Protein AF-A0A418WYE1-F1 (afdb_monomer)

Solvent-accessible surface area (backbone atoms only — not comparable to full-atom values): 8984 Å² total; per-residue (Å²): 137,82,82,78,79,78,69,57,94,90,56,67,79,53,31,15,55,42,50,49,49,46,35,50,75,71,72,45,54,60,57,58,53,10,53,59,30,74,45,53,47,68,56,40,52,29,30,43,65,44,75,42,74,78,49,70,68,30,52,56,37,36,38,75,73,67,41,61,57,63,70,39,66,47,81,68,70,68,60,87,59,72,63,52,70,73,53,43,52,51,31,54,52,52,18,49,53,51,40,50,55,52,30,72,68,35,93,87,63,66,64,49,74,66,56,44,52,52,48,30,52,54,45,30,57,51,41,49,32,27,77,68,68,74,38,64,91,79,62,70,67,68,60,58,53,63,58,52,53,61,68,67,68,74,122

Foldseek 3Di:
DDDDPPQPPPDQPCLLVLLVVLCVVLVHDLQVLCVLLVHHSVVNVCRNVSVDPRDPSSLVSVVVVPRDSCSNVPSPDPPPPPQDPVLLVVLQVVLLVVLVVVLCPDPVNDDDPVSSVVSSVVSSVVSVCCSVVVDPVPPDPVVVSVVVCVVVPPD

InterPro domains:
  IPR001387 Cro/C1-type, helix-turn-helix domain [PS50943] (19-72)
  IPR001387 Cro/C1-type, helix-turn-helix domain [SM00530] (18-72)
  IPR001387 Cro/C1-type, helix-turn-helix domain [cd00093] (16-72)
  IPR010982 Lambda repressor-like, DNA-binding domain superfamily [G3DSA:1.10.260.40] (15-75)
  IPR010982 Lambda repressor-like, DNA-binding domain superfamily [SSF47413] (16-73)

Organism: NCBI:txid2320862

Radius of gyration: 21.43 Å; Cα contacts (8 Å, |Δi|>4): 130; chains: 1; bounding box: 50×34×54 Å

pLDDT: mean 79.9, std 17.92, range [31.36, 98.38]

Secondary structure (DSSP, 8-state):
------PPTTPPTTHHHHHHHHHHHTT--HHHHHHHTTS-HHHHHHHHTTSSPPPHHHHHHHHHTT--HHHHH--S--------HHHHHHHHHHHHHHHHHHHHT-TTS---HHHHHHHHHHHHHHHHHHHTTSS-TT--THHHHHHHHHHHS--

Mean predicted aligned error: 15.31 Å

Sequence (155 aa):
MTTQTSTPPGIPPGLGLRLKEERKRLGLNQVELAQIGGVGRLAQLQYESEASAPTTRYLSAIGAAGVDLVYLISASKAYTGELRSEQQDRVERRAFEWVEMCAEAEPDGHLSAESRRVLFRMIRDVLIQMELGTLPENFDTSLLMSQQMKAHGKR

Structure (mmCIF, N/CA/C/O backbone):
data_AF-A0A418WYE1-F1
#
_entry.id   AF-A0A418WYE1-F1
#
loop_
_atom_site.group_PDB
_atom_site.id
_atom_site.type_symbol
_atom_site.label_atom_id
_atom_site.label_alt_id
_atom_site.label_comp_id
_atom_site.label_asym_id
_atom_site.label_entity_id
_atom_site.label_seq_id
_atom_site.pdbx_PDB_ins_code
_atom_site.Cartn_x
_atom_site.Cartn_y
_atom_site.Cartn_z
_atom_site.occupancy
_atom_site.B_iso_or_equiv
_atom_site.auth_seq_id
_atom_site.auth_comp_id
_atom_site.auth_asym_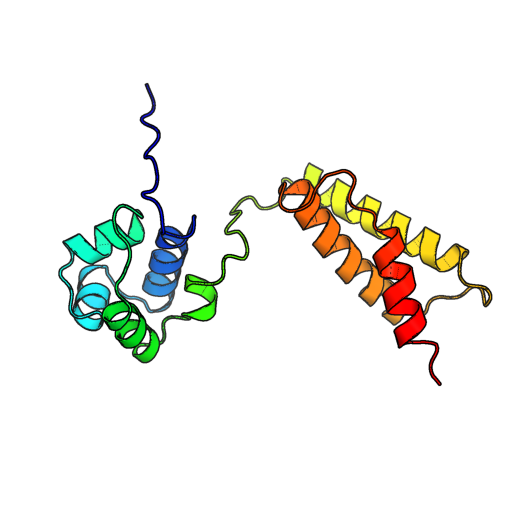id
_atom_site.auth_atom_id
_atom_site.pdbx_PDB_model_num
ATOM 1 N N . MET A 1 1 ? 4.006 20.805 23.561 1.00 35.16 1 MET A N 1
ATOM 2 C CA . MET A 1 1 ? 4.035 19.380 23.950 1.00 35.16 1 MET A CA 1
ATOM 3 C C . MET A 1 1 ? 3.102 18.622 23.018 1.00 35.16 1 MET A C 1
ATOM 5 O O . MET A 1 1 ? 1.905 18.594 23.255 1.00 35.16 1 MET A O 1
ATOM 9 N N . THR A 1 2 ? 3.613 18.111 21.902 1.00 31.75 2 THR A N 1
ATOM 10 C CA . THR A 1 2 ? 2.840 17.291 20.958 1.00 31.75 2 THR A CA 1
ATOM 11 C C . THR A 1 2 ? 3.017 15.828 21.343 1.00 31.75 2 THR A C 1
ATOM 13 O O . THR A 1 2 ? 4.119 15.290 21.268 1.00 31.75 2 THR A O 1
ATOM 16 N N . THR A 1 3 ? 1.945 15.209 21.824 1.00 31.36 3 THR A N 1
ATOM 17 C CA . THR A 1 3 ? 1.890 13.787 22.171 1.00 31.36 3 THR A CA 1
ATOM 18 C C . THR A 1 3 ? 2.105 12.945 20.916 1.00 31.36 3 THR A C 1
ATOM 20 O O . THR A 1 3 ? 1.226 12.880 20.058 1.00 31.36 3 THR A O 1
ATOM 23 N N . GLN A 1 4 ? 3.272 12.307 20.808 1.00 31.52 4 GLN A N 1
ATOM 24 C CA . GLN A 1 4 ? 3.500 11.220 19.859 1.00 31.52 4 GLN A CA 1
ATOM 25 C C . GLN A 1 4 ? 2.577 10.066 20.254 1.00 31.52 4 GLN A C 1
ATOM 27 O O . GLN A 1 4 ? 2.717 9.488 21.331 1.00 31.52 4 GLN A O 1
ATOM 32 N N . THR A 1 5 ? 1.582 9.778 19.423 1.00 38.03 5 THR A N 1
ATOM 33 C CA . THR A 1 5 ? 0.713 8.615 19.590 1.00 38.03 5 THR A CA 1
ATOM 34 C C . THR A 1 5 ? 1.518 7.415 19.107 1.00 38.03 5 THR A C 1
ATOM 36 O O . THR A 1 5 ? 1.710 7.233 17.910 1.00 38.03 5 THR A O 1
ATOM 39 N N . SER A 1 6 ? 2.096 6.655 20.035 1.00 44.09 6 SER A N 1
ATOM 40 C CA . SER A 1 6 ? 2.837 5.439 19.709 1.00 44.09 6 SER A CA 1
ATOM 41 C C . SER A 1 6 ? 1.860 4.408 19.146 1.00 44.09 6 SER A C 1
ATOM 43 O O . SER A 1 6 ? 1.013 3.907 19.888 1.00 44.09 6 SER A O 1
ATOM 45 N N . THR A 1 7 ? 1.955 4.106 17.851 1.00 50.69 7 THR A N 1
ATOM 46 C CA . THR A 1 7 ? 1.201 3.015 17.222 1.00 50.69 7 THR A CA 1
ATOM 47 C C . THR A 1 7 ? 1.497 1.701 17.963 1.00 50.69 7 THR A C 1
ATOM 49 O O . THR A 1 7 ? 2.672 1.361 18.136 1.00 50.69 7 THR A O 1
ATOM 52 N N . PRO A 1 8 ? 0.482 0.958 18.441 1.00 55.78 8 PRO A N 1
ATOM 53 C CA . PRO A 1 8 ? 0.701 -0.320 19.108 1.00 55.78 8 PRO A CA 1
ATOM 54 C C . PRO A 1 8 ? 1.313 -1.351 18.136 1.00 55.78 8 PRO A C 1
ATOM 56 O O . PRO A 1 8 ? 1.033 -1.317 16.934 1.00 55.78 8 PRO A O 1
ATOM 59 N N . PRO A 1 9 ? 2.161 -2.275 18.629 1.00 57.38 9 PRO A N 1
ATOM 60 C CA . PRO A 1 9 ? 2.847 -3.254 17.789 1.00 57.38 9 PRO A CA 1
ATOM 61 C C 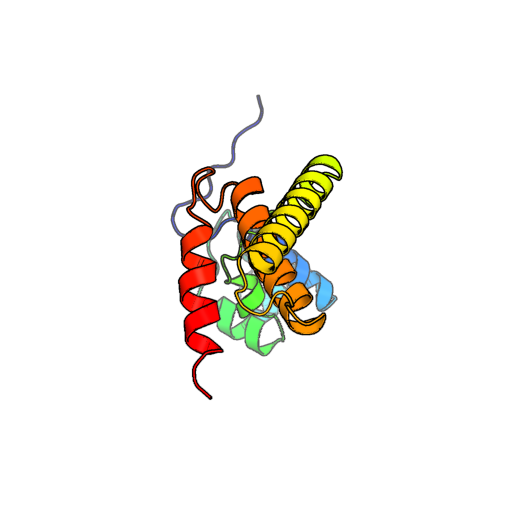. PRO A 1 9 ? 1.840 -4.127 17.026 1.00 57.38 9 PRO A C 1
ATOM 63 O O . PRO A 1 9 ? 0.916 -4.679 17.619 1.00 57.38 9 PRO A O 1
ATOM 66 N N . GLY A 1 10 ? 2.031 -4.262 15.708 1.00 69.62 10 GLY A N 1
ATOM 67 C CA . GLY A 1 10 ? 1.225 -5.134 14.842 1.00 69.62 10 GLY A CA 1
ATOM 68 C C . GLY A 1 10 ? 0.248 -4.433 13.889 1.00 69.62 10 GLY A C 1
ATOM 69 O O . GLY A 1 10 ? -0.370 -5.117 13.078 1.00 69.62 10 GLY A O 1
ATOM 70 N N . ILE A 1 11 ? 0.121 -3.100 13.931 1.00 78.56 11 ILE A N 1
ATOM 71 C CA . ILE A 1 11 ? -0.663 -2.334 12.944 1.00 78.56 11 ILE A CA 1
ATOM 72 C C . ILE A 1 11 ? 0.289 -1.719 11.907 1.00 78.56 11 ILE A C 1
ATOM 74 O O . ILE A 1 11 ? 1.177 -0.955 12.291 1.00 78.56 11 ILE A O 1
ATOM 78 N N . PRO A 1 12 ? 0.133 -2.018 10.602 1.00 75.31 12 PRO A N 1
ATOM 79 C CA . PRO A 1 12 ? 0.902 -1.351 9.557 1.00 75.31 12 PRO A CA 1
ATOM 80 C C . PRO A 1 12 ? 0.656 0.170 9.573 1.00 75.31 12 PRO A C 1
ATOM 82 O O . PRO A 1 12 ? -0.506 0.579 9.507 1.00 75.31 12 PRO A O 1
ATOM 85 N N . PRO A 1 13 ? 1.706 1.014 9.596 1.00 78.31 13 PRO A N 1
ATOM 86 C CA . PRO A 1 13 ? 1.543 2.463 9.514 1.00 78.31 13 PRO A CA 1
ATOM 87 C C . PRO A 1 13 ? 0.760 2.893 8.265 1.00 78.31 13 PRO A C 1
ATOM 89 O O . PRO A 1 13 ? 0.987 2.389 7.155 1.00 78.31 13 PRO A O 1
ATOM 92 N N . GLY A 1 14 ? -0.166 3.834 8.441 1.00 81.81 14 GLY A N 1
ATOM 93 C CA . GLY A 1 14 ? -1.026 4.367 7.382 1.00 81.81 14 GLY A CA 1
ATOM 94 C C . GLY A 1 14 ? -2.234 3.490 7.035 1.00 81.81 14 GLY A C 1
ATOM 95 O O . GLY A 1 14 ? -3.000 3.845 6.138 1.00 81.81 14 GLY A O 1
ATOM 96 N N . LEU A 1 15 ? -2.438 2.357 7.716 1.00 89.88 15 LEU A N 1
ATOM 97 C CA . LEU A 1 15 ? -3.632 1.526 7.544 1.00 89.88 15 LEU A CA 1
ATOM 98 C C . LEU A 1 15 ? -4.912 2.305 7.861 1.00 89.88 15 LEU A C 1
ATOM 100 O O . LEU A 1 15 ? -5.882 2.200 7.112 1.00 89.88 15 LEU A O 1
ATOM 104 N N . GLY A 1 16 ? -4.921 3.103 8.931 1.00 91.62 16 GLY A N 1
ATOM 105 C CA . GLY A 1 16 ? -6.113 3.847 9.345 1.00 91.62 16 GLY A CA 1
ATOM 106 C C . GLY A 1 16 ? -6.524 4.911 8.324 1.00 91.62 16 GLY A C 1
ATOM 107 O O . GLY A 1 16 ? -7.712 5.083 8.036 1.00 91.62 16 GLY A O 1
ATOM 108 N N . LEU A 1 17 ? -5.532 5.563 7.706 1.00 89.12 17 LEU A N 1
ATOM 109 C CA . LEU A 1 17 ? -5.739 6.507 6.608 1.00 89.12 17 LEU A CA 1
ATOM 110 C C . LEU A 1 17 ? -6.381 5.810 5.401 1.00 89.12 17 LEU A C 1
ATOM 112 O O . LEU A 1 17 ? -7.438 6.244 4.947 1.00 89.12 17 LEU A O 1
ATOM 116 N N . ARG A 1 18 ? -5.793 4.699 4.944 1.00 90.56 18 ARG A N 1
ATOM 117 C CA . ARG A 1 18 ? -6.294 3.936 3.790 1.00 90.56 18 ARG A CA 1
ATOM 118 C C . ARG A 1 18 ? -7.691 3.376 4.032 1.00 90.56 18 ARG A C 1
ATOM 120 O O . ARG A 1 18 ? -8.543 3.429 3.151 1.00 90.56 18 ARG A O 1
ATOM 127 N N . LEU A 1 19 ? -7.973 2.923 5.255 1.00 95.31 19 LEU A N 1
ATOM 128 C CA . LEU A 1 19 ? -9.315 2.487 5.646 1.00 95.31 19 LEU A CA 1
ATOM 129 C C . LEU A 1 19 ? -10.336 3.621 5.506 1.00 95.31 19 LEU A C 1
ATOM 131 O O . LEU A 1 19 ? -11.446 3.416 5.015 1.00 95.31 19 LEU A O 1
ATOM 135 N N . LYS A 1 20 ? -9.959 4.832 5.922 1.00 94.31 20 LYS A N 1
ATOM 136 C CA . LYS A 1 20 ? -10.795 6.029 5.810 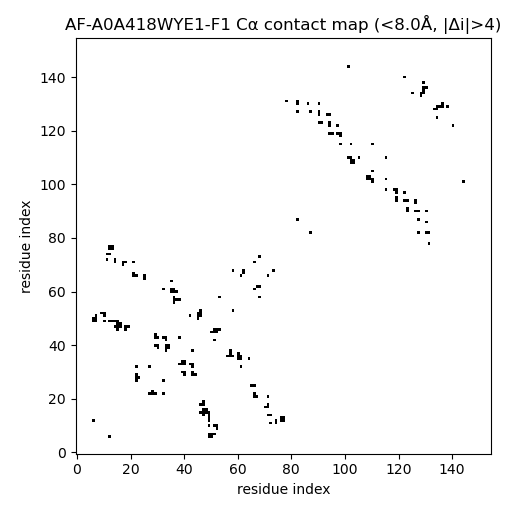1.00 94.31 20 LYS A CA 1
ATOM 137 C C . LYS A 1 20 ? -10.978 6.478 4.359 1.00 94.31 20 LYS A C 1
ATOM 139 O O . LYS A 1 20 ? -12.067 6.943 4.018 1.00 94.31 20 LYS A O 1
ATOM 144 N N . GLU A 1 21 ? -9.947 6.373 3.529 1.00 91.81 21 GLU A N 1
ATOM 145 C CA . GLU A 1 21 ? -10.003 6.671 2.093 1.00 91.81 21 GLU A CA 1
ATOM 146 C C . GLU A 1 21 ? -10.948 5.714 1.375 1.00 91.81 21 GLU A C 1
ATOM 148 O O . GLU A 1 21 ? -11.890 6.171 0.730 1.00 91.81 21 GLU A O 1
ATOM 153 N N . GLU A 1 22 ? -10.795 4.408 1.589 1.00 95.75 22 GLU A N 1
ATOM 154 C CA . GLU A 1 22 ? -11.673 3.393 1.006 1.00 95.75 22 GLU A CA 1
ATOM 155 C C . GLU A 1 22 ? -13.121 3.552 1.466 1.00 95.75 22 GLU A C 1
ATOM 157 O O . GLU A 1 22 ? -14.047 3.523 0.653 1.00 95.75 22 GLU A O 1
ATOM 162 N N . ARG A 1 23 ? -13.338 3.832 2.756 1.00 97.25 23 ARG A N 1
ATOM 163 C CA . ARG A 1 23 ? -14.676 4.140 3.269 1.00 97.25 23 ARG A CA 1
ATOM 164 C C . ARG A 1 23 ? -15.315 5.310 2.519 1.00 97.25 23 ARG A C 1
ATOM 166 O O . ARG A 1 23 ? -16.483 5.241 2.141 1.00 97.25 23 ARG A O 1
ATOM 173 N N . LYS A 1 24 ? -14.561 6.395 2.325 1.00 95.44 24 LYS A N 1
ATOM 174 C CA . LYS A 1 24 ? -15.034 7.581 1.601 1.00 95.44 24 LYS A CA 1
ATOM 175 C C . LYS A 1 24 ? -15.247 7.299 0.115 1.00 95.44 24 LYS A C 1
ATOM 177 O O . LYS A 1 24 ? -16.219 7.806 -0.434 1.00 95.44 24 LYS A O 1
ATOM 182 N N . ARG A 1 25 ? -14.393 6.488 -0.518 1.00 96.56 25 ARG A N 1
ATOM 183 C CA . ARG A 1 25 ? -14.536 6.058 -1.918 1.00 96.56 25 ARG A CA 1
ATOM 184 C C . ARG A 1 25 ? -15.860 5.329 -2.144 1.00 96.56 25 ARG A C 1
ATOM 186 O O . ARG A 1 25 ? -16.493 5.526 -3.175 1.00 96.56 25 ARG A O 1
ATOM 193 N N . LEU A 1 26 ? -16.297 4.541 -1.162 1.00 95.88 26 LEU A N 1
ATOM 194 C CA . LEU A 1 26 ? -17.591 3.853 -1.168 1.00 95.88 26 LEU A CA 1
ATOM 195 C C . LEU A 1 26 ? -18.777 4.753 -0.771 1.00 95.88 26 LEU A C 1
ATOM 197 O O . LEU A 1 26 ? -19.909 4.282 -0.734 1.00 95.88 26 LEU A O 1
ATOM 201 N N . GLY A 1 27 ? -18.546 6.033 -0.458 1.00 96.44 27 GLY A N 1
ATOM 202 C CA . GLY A 1 27 ? -19.598 6.963 -0.035 1.00 96.44 27 GLY A CA 1
ATOM 203 C C . GLY A 1 27 ? -20.152 6.695 1.368 1.00 96.44 27 GLY A C 1
ATOM 204 O O . GLY A 1 27 ? -21.212 7.212 1.704 1.00 96.44 27 GLY A O 1
ATOM 205 N N . LEU A 1 28 ? -19.446 5.912 2.191 1.00 97.50 28 LEU A N 1
ATOM 206 C CA . LEU A 1 28 ? -19.929 5.459 3.494 1.00 97.50 28 LEU A CA 1
ATOM 207 C C . LEU A 1 28 ? -19.479 6.376 4.639 1.00 97.50 28 LEU A C 1
ATOM 209 O O . LEU A 1 28 ? -18.360 6.910 4.680 1.00 97.50 28 LEU A O 1
ATOM 213 N N . ASN A 1 29 ? -20.321 6.495 5.657 1.00 97.94 29 ASN A N 1
ATOM 214 C CA . ASN A 1 29 ? -19.962 7.066 6.947 1.00 97.94 29 ASN A CA 1
ATOM 215 C C . ASN A 1 29 ? -19.394 5.992 7.904 1.00 97.94 29 ASN A C 1
ATOM 217 O O . ASN A 1 29 ? -19.412 4.793 7.627 1.00 97.94 29 ASN A O 1
ATOM 221 N N . GLN A 1 30 ? -18.834 6.417 9.045 1.00 97.62 30 GLN A N 1
ATOM 222 C CA . GLN A 1 30 ? -18.194 5.498 10.002 1.00 97.62 30 GLN A CA 1
ATOM 223 C C . GLN A 1 30 ? -19.160 4.467 10.603 1.00 97.62 30 GLN A C 1
ATOM 225 O O . GLN A 1 30 ? -18.735 3.367 10.931 1.00 97.62 30 GLN A O 1
ATOM 230 N N . VAL A 1 31 ? -20.438 4.812 10.786 1.00 98.12 31 VAL A N 1
ATOM 231 C CA . VAL A 1 31 ? -21.445 3.888 11.330 1.00 98.12 31 VAL A CA 1
ATOM 232 C C . VAL A 1 31 ? -21.768 2.802 10.310 1.00 98.12 31 VAL A C 1
ATOM 234 O O . VAL A 1 31 ? -21.824 1.634 10.676 1.00 98.12 31 VAL A O 1
ATOM 237 N N . GLU A 1 32 ? -21.923 3.172 9.041 1.00 98.38 32 GLU A N 1
ATOM 238 C CA . GLU A 1 32 ? -22.260 2.239 7.961 1.00 98.38 32 GLU A CA 1
ATOM 239 C C . GLU A 1 32 ? -21.155 1.202 7.742 1.00 98.38 32 GLU A C 1
ATOM 241 O O . GLU A 1 32 ? -21.425 0.002 7.758 1.00 98.38 32 GLU A O 1
ATOM 246 N N . LEU A 1 33 ? -19.892 1.634 7.629 1.00 98.31 33 LEU A N 1
ATOM 247 C CA . LEU A 1 33 ? -18.785 0.685 7.469 1.00 98.31 33 LEU A CA 1
ATOM 248 C C . LEU A 1 33 ? -18.577 -0.180 8.724 1.00 98.31 33 LEU A C 1
ATOM 250 O O . LEU A 1 33 ? -18.258 -1.363 8.606 1.00 98.31 33 LEU A O 1
ATOM 254 N N . ALA A 1 34 ? -18.815 0.372 9.920 1.00 98.06 34 ALA A N 1
ATOM 255 C CA . ALA A 1 34 ? -18.780 -0.404 11.159 1.00 98.06 34 ALA A CA 1
ATOM 256 C C . ALA A 1 34 ? -19.833 -1.522 11.158 1.00 98.06 34 ALA A C 1
ATOM 258 O O . ALA A 1 34 ? -19.512 -2.664 11.485 1.00 98.06 34 ALA A O 1
ATOM 259 N N . GLN A 1 35 ? -21.066 -1.211 10.742 1.00 98.31 35 GLN A N 1
ATOM 260 C CA . GLN A 1 35 ? -22.154 -2.185 10.634 1.00 98.31 35 GLN A CA 1
ATOM 261 C C . GLN A 1 35 ? -21.826 -3.294 9.631 1.00 98.31 35 GLN A C 1
ATOM 263 O O . GLN A 1 35 ? -21.994 -4.465 9.964 1.00 98.31 35 GLN A O 1
ATOM 268 N N . ILE A 1 36 ? -21.289 -2.944 8.456 1.00 98.12 36 ILE A N 1
ATOM 269 C CA . ILE A 1 36 ? -20.799 -3.918 7.464 1.00 98.12 36 ILE A CA 1
ATOM 270 C C . ILE A 1 36 ? -19.740 -4.832 8.092 1.00 98.12 36 ILE A C 1
ATOM 272 O O . ILE A 1 36 ? -19.804 -6.051 7.960 1.00 98.12 36 ILE A O 1
ATOM 276 N N . GLY A 1 37 ? -18.790 -4.246 8.821 1.00 96.94 37 GLY A N 1
ATOM 277 C CA . GLY A 1 37 ? -17.734 -4.968 9.524 1.00 96.94 37 GLY A CA 1
ATOM 278 C C . GLY A 1 37 ? -18.193 -5.763 10.754 1.00 96.94 37 GLY A C 1
ATOM 279 O O . GLY A 1 37 ? -17.372 -6.448 11.366 1.00 96.94 37 GLY A O 1
ATOM 280 N N . GLY A 1 38 ? -19.470 -5.676 11.143 1.00 97.44 38 GLY A N 1
ATOM 281 C CA . GLY A 1 38 ? -20.019 -6.330 12.333 1.00 97.44 38 GLY A CA 1
ATOM 282 C C . GLY A 1 38 ? -19.480 -5.774 13.655 1.00 97.44 38 GLY A C 1
ATOM 283 O O . GLY A 1 38 ? -19.424 -6.500 14.648 1.00 97.44 38 GLY A O 1
ATOM 284 N N . VAL A 1 39 ? -19.050 -4.510 13.672 1.00 97.50 39 VAL A N 1
ATOM 285 C CA . VAL A 1 39 ? -18.468 -3.831 14.839 1.00 97.50 39 VAL A CA 1
ATOM 286 C C . VAL A 1 39 ? -19.215 -2.535 15.167 1.00 97.50 39 VAL A C 1
ATOM 288 O O . VAL A 1 39 ? -20.021 -2.028 14.390 1.00 97.50 39 VAL A O 1
ATOM 291 N N . GLY A 1 40 ? -18.953 -1.969 16.346 1.00 96.69 40 GLY A N 1
ATOM 292 C CA . GLY A 1 40 ? -19.486 -0.658 16.722 1.00 96.69 40 GLY A CA 1
ATOM 293 C C . GLY A 1 40 ? -18.712 0.504 16.089 1.00 96.69 40 GLY A C 1
ATOM 294 O O . GLY A 1 40 ? -17.526 0.385 15.781 1.00 96.69 40 GLY A O 1
ATOM 295 N N . ARG A 1 41 ? -19.348 1.680 15.992 1.00 96.75 41 ARG A N 1
ATOM 296 C CA . ARG A 1 41 ? -18.722 2.924 15.493 1.00 96.75 41 ARG A CA 1
ATOM 297 C C . ARG A 1 41 ? -17.399 3.259 16.200 1.00 96.75 41 ARG A C 1
ATOM 299 O O . ARG A 1 41 ? -16.478 3.765 15.567 1.00 96.75 41 ARG A O 1
ATOM 306 N N . LEU A 1 42 ? -17.298 2.991 17.506 1.00 96.25 42 LEU A N 1
ATOM 307 C CA . LEU A 1 42 ? -16.073 3.245 18.271 1.00 96.25 42 LEU A CA 1
ATOM 308 C C . LEU A 1 42 ? -14.898 2.389 17.775 1.00 96.25 42 LEU A C 1
ATOM 310 O O . LEU A 1 42 ? -13.790 2.903 17.671 1.00 96.25 42 LEU A O 1
ATOM 314 N N . ALA A 1 43 ? -15.143 1.126 17.414 1.00 96.62 43 ALA A N 1
ATOM 315 C CA . ALA A 1 43 ? -14.114 0.256 16.848 1.00 96.62 43 ALA A CA 1
ATOM 316 C C . ALA A 1 43 ? -13.649 0.779 15.482 1.00 96.62 43 ALA A C 1
ATOM 318 O O . ALA A 1 43 ? -12.453 0.898 15.253 1.00 96.62 43 ALA A O 1
ATOM 319 N N . GLN A 1 44 ? -14.579 1.209 14.620 1.00 98.00 44 GLN A N 1
ATOM 320 C CA . GLN A 1 44 ? -14.236 1.854 13.346 1.00 98.00 44 GLN A CA 1
ATOM 321 C C . GLN A 1 44 ? -13.345 3.086 13.542 1.00 98.00 44 GLN A C 1
ATOM 323 O O . GLN A 1 44 ? -12.357 3.254 12.832 1.00 98.00 44 GLN A O 1
ATOM 328 N N . LEU A 1 45 ? -13.679 3.940 14.515 1.00 96.38 45 LEU A N 1
ATOM 329 C CA . LEU A 1 45 ? -12.873 5.113 14.846 1.00 96.38 45 LEU A CA 1
ATOM 330 C C . LEU A 1 45 ? -11.460 4.710 15.292 1.00 96.38 45 LEU A C 1
ATOM 332 O O . LEU A 1 45 ? -10.496 5.314 14.836 1.00 96.38 45 LEU A O 1
ATOM 336 N N . GLN A 1 46 ? -11.346 3.686 16.143 1.00 95.19 46 GLN A N 1
ATOM 337 C CA . GLN A 1 46 ? -10.060 3.164 16.613 1.00 95.19 46 GLN A CA 1
ATOM 338 C C . GLN A 1 46 ? -9.231 2.542 15.485 1.00 95.19 46 GLN A C 1
ATOM 340 O O . GLN A 1 46 ? -8.013 2.685 15.493 1.00 95.19 46 GLN A O 1
ATOM 345 N N . TYR A 1 47 ? -9.866 1.884 14.513 1.00 95.44 47 TYR A N 1
ATOM 346 C CA . TYR A 1 47 ? -9.181 1.342 13.339 1.00 95.44 47 TYR A CA 1
ATOM 347 C C . TYR A 1 47 ? -8.673 2.467 12.430 1.00 95.44 47 TYR A C 1
ATOM 349 O O . TYR A 1 47 ? -7.514 2.459 12.028 1.00 95.44 47 TYR A O 1
ATOM 357 N N . GLU A 1 48 ? -9.501 3.484 12.164 1.00 95.25 48 GLU A N 1
ATOM 358 C CA . GLU A 1 48 ? -9.120 4.655 11.356 1.00 95.25 48 GLU A CA 1
ATOM 359 C C . GLU A 1 48 ? -8.048 5.531 12.018 1.00 95.25 48 GLU A C 1
ATOM 361 O O . GLU A 1 48 ? -7.338 6.253 11.321 1.00 95.25 48 GLU A O 1
ATOM 366 N N . SER A 1 49 ? -7.928 5.485 13.347 1.00 90.56 49 SER A N 1
ATOM 367 C CA . SER A 1 49 ? -6.887 6.187 14.102 1.00 90.56 49 SER A CA 1
ATOM 368 C C . SER A 1 49 ? -5.699 5.299 14.478 1.00 90.56 49 SER A C 1
ATOM 370 O O . SER A 1 49 ? -4.858 5.743 15.254 1.00 90.56 49 SER A O 1
ATOM 372 N N . GLU A 1 50 ? -5.668 4.042 14.021 1.00 90.88 50 GLU A N 1
ATOM 373 C CA . GLU A 1 50 ? -4.636 3.047 14.360 1.00 90.88 50 GLU A CA 1
ATOM 374 C C . GLU A 1 50 ? -4.454 2.817 15.874 1.00 90.88 50 GLU A C 1
ATOM 376 O O . GLU A 1 50 ? -3.408 2.369 16.334 1.00 90.88 50 GLU A O 1
ATOM 381 N N . ALA A 1 51 ? -5.490 3.090 16.671 1.00 90.06 51 ALA A N 1
ATOM 382 C CA . ALA A 1 51 ? -5.500 2.811 18.107 1.00 90.06 51 ALA A CA 1
ATOM 383 C C . ALA A 1 51 ? -5.758 1.324 18.405 1.00 90.06 51 ALA A C 1
ATOM 385 O O . ALA A 1 51 ? -5.455 0.842 19.495 1.00 90.06 51 ALA A O 1
ATOM 386 N N . SER A 1 52 ? -6.339 0.595 17.449 1.00 91.75 52 SER A N 1
ATOM 387 C CA . SER A 1 52 ? -6.565 -0.847 17.523 1.00 91.75 52 SER A CA 1
ATOM 388 C C . SER A 1 52 ? -6.505 -1.468 16.128 1.00 91.75 52 SER A C 1
ATOM 390 O O . SER A 1 52 ? -6.773 -0.795 15.133 1.00 91.75 52 SER A O 1
ATOM 392 N N . ALA A 1 53 ? -6.149 -2.750 16.051 1.00 89.81 53 ALA A N 1
ATOM 393 C CA . ALA A 1 53 ? -6.073 -3.478 14.793 1.00 89.81 53 ALA A CA 1
ATOM 394 C C . ALA A 1 53 ? -7.455 -4.037 14.401 1.00 89.81 53 ALA A C 1
ATOM 396 O O . ALA A 1 53 ? -8.142 -4.612 15.255 1.00 89.81 53 ALA A O 1
ATOM 397 N N . PRO A 1 54 ? -7.868 -3.941 13.125 1.00 92.94 54 PRO A N 1
ATOM 398 C CA . PRO A 1 54 ? -9.048 -4.645 12.646 1.00 92.94 54 PRO A CA 1
ATOM 399 C C . PRO A 1 54 ? -8.844 -6.163 12.703 1.00 92.94 54 PRO A C 1
ATOM 401 O O . PRO A 1 54 ? -7.770 -6.683 12.405 1.00 92.94 54 PRO A O 1
ATOM 404 N N . THR A 1 55 ? -9.898 -6.896 13.061 1.00 94.31 55 THR A N 1
ATOM 405 C CA . THR A 1 55 ? -9.864 -8.366 13.057 1.00 94.31 55 THR A CA 1
ATOM 406 C C . THR A 1 55 ? -9.978 -8.917 11.635 1.00 94.31 55 THR A C 1
ATOM 408 O O . THR A 1 55 ? -10.570 -8.289 10.757 1.00 94.31 55 THR A O 1
ATOM 411 N N . THR A 1 56 ? -9.509 -10.144 11.401 1.00 93.06 56 THR A N 1
ATOM 412 C CA . THR A 1 56 ? -9.674 -10.821 10.101 1.00 93.06 56 THR A CA 1
ATOM 413 C C . THR A 1 56 ? -11.145 -10.947 9.690 1.00 93.06 56 THR A C 1
ATOM 415 O O . THR A 1 56 ? -11.468 -10.800 8.514 1.00 93.06 56 THR A O 1
ATOM 418 N N . ARG A 1 57 ? -12.058 -11.157 10.653 1.00 95.94 57 ARG A N 1
ATOM 419 C CA . ARG A 1 57 ? -13.507 -11.203 10.392 1.00 95.94 57 ARG A CA 1
ATOM 420 C C . ARG A 1 57 ? -14.027 -9.863 9.870 1.00 95.94 57 ARG A C 1
ATOM 422 O O . ARG A 1 57 ? -14.787 -9.848 8.908 1.00 95.94 57 ARG A O 1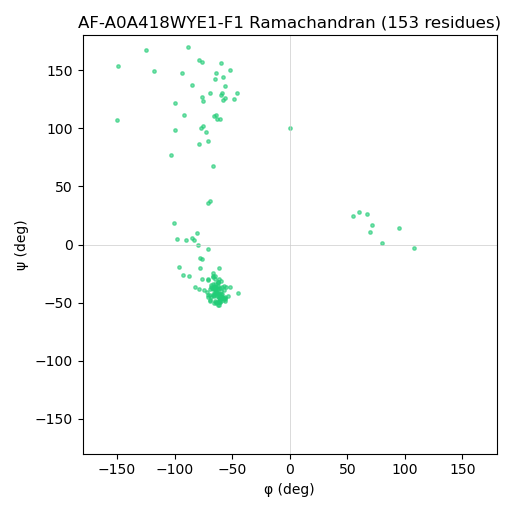
ATOM 429 N N . TYR A 1 58 ? -13.595 -8.763 10.482 1.00 97.25 58 TYR A N 1
ATOM 430 C CA . TYR A 1 58 ? -13.925 -7.417 10.020 1.00 97.25 58 TYR A CA 1
ATOM 431 C C . TYR A 1 58 ? -13.386 -7.177 8.600 1.00 97.25 58 TYR A C 1
ATOM 433 O O . TYR A 1 58 ? -14.153 -6.781 7.725 1.00 97.25 58 TYR A O 1
ATOM 441 N N . LEU A 1 59 ? -12.108 -7.497 8.344 1.00 95.94 59 LEU A N 1
ATOM 442 C CA . LEU A 1 59 ? -11.480 -7.336 7.024 1.00 95.94 59 LEU A CA 1
ATOM 443 C C . LEU A 1 59 ? -12.217 -8.131 5.939 1.00 95.94 59 LEU A C 1
ATOM 445 O O . LEU A 1 59 ? -12.519 -7.595 4.876 1.00 95.94 59 LEU A O 1
ATOM 449 N N . SER A 1 60 ? -12.576 -9.384 6.224 1.00 96.75 60 SER A N 1
ATOM 450 C CA . SER A 1 60 ? -13.343 -10.218 5.295 1.00 96.75 60 SER A CA 1
ATOM 451 C C . SER A 1 60 ? -14.702 -9.605 4.946 1.00 96.75 60 SER A C 1
ATOM 453 O O . SER A 1 60 ? -15.119 -9.678 3.792 1.00 96.75 60 SER A O 1
ATOM 455 N N . ALA A 1 61 ? -15.397 -9.016 5.923 1.00 97.69 61 ALA A N 1
ATOM 456 C CA . ALA A 1 61 ? -16.722 -8.444 5.716 1.00 97.69 61 ALA A CA 1
ATOM 457 C C . ALA A 1 61 ? -16.671 -7.163 4.871 1.00 97.69 61 ALA A C 1
ATOM 459 O O . ALA A 1 61 ? -17.429 -7.023 3.913 1.00 97.69 61 ALA A O 1
ATOM 460 N N . ILE A 1 62 ? -15.739 -6.253 5.167 1.00 97.75 62 ILE A N 1
ATOM 461 C CA . ILE A 1 62 ? -15.596 -5.017 4.386 1.00 97.75 62 ILE A CA 1
ATOM 462 C C . ILE A 1 62 ? -15.029 -5.277 2.983 1.00 97.75 62 ILE A C 1
ATOM 464 O O . ILE A 1 62 ? -15.398 -4.579 2.041 1.00 97.75 62 ILE A O 1
ATOM 468 N N . GLY A 1 63 ? -14.192 -6.310 2.818 1.00 96.50 63 GLY A N 1
ATOM 469 C CA . GLY A 1 63 ? -13.711 -6.745 1.507 1.00 96.50 63 GLY A CA 1
ATOM 470 C C . GLY A 1 63 ? -14.853 -7.224 0.610 1.00 96.50 63 GLY A C 1
ATOM 471 O O . GLY A 1 63 ? -14.929 -6.838 -0.553 1.00 96.50 63 GLY A O 1
ATOM 472 N N . ALA A 1 64 ? -15.809 -7.977 1.167 1.00 96.50 64 ALA A N 1
ATOM 473 C CA . ALA A 1 64 ? -17.023 -8.374 0.450 1.00 96.50 64 ALA A CA 1
ATOM 474 C C . ALA A 1 64 ? -17.921 -7.177 0.077 1.00 96.50 64 ALA A C 1
ATOM 476 O O . ALA A 1 64 ? -18.636 -7.234 -0.920 1.00 96.50 64 ALA A O 1
ATOM 477 N N . ALA A 1 65 ? -17.858 -6.084 0.843 1.00 93.75 65 ALA A N 1
ATOM 478 C CA . ALA A 1 65 ? -18.546 -4.829 0.540 1.00 93.75 65 ALA A CA 1
ATOM 479 C C . ALA A 1 65 ? -17.791 -3.924 -0.456 1.00 93.75 65 ALA A C 1
ATOM 481 O O . ALA A 1 65 ? -18.248 -2.819 -0.745 1.00 93.75 65 ALA A O 1
ATOM 482 N N . GLY A 1 66 ? -16.655 -4.382 -0.994 1.00 93.06 66 GLY A N 1
ATOM 483 C CA . GLY A 1 66 ? -15.916 -3.688 -2.048 1.00 93.06 66 GLY A CA 1
ATOM 484 C C . GLY A 1 66 ? -14.783 -2.783 -1.566 1.00 93.06 66 GLY A C 1
ATOM 485 O O . GLY A 1 66 ? -14.296 -1.982 -2.365 1.00 93.06 66 GLY A O 1
ATOM 486 N N . VAL A 1 67 ? -14.353 -2.889 -0.301 1.00 94.38 67 VAL A N 1
ATOM 487 C CA . VAL A 1 67 ? -13.080 -2.298 0.147 1.00 94.38 67 VAL A CA 1
ATOM 488 C C . VAL A 1 67 ? -11.919 -3.058 -0.492 1.00 94.38 67 VAL A C 1
ATOM 490 O O . VAL A 1 67 ? -11.857 -4.286 -0.409 1.00 94.38 67 VAL A O 1
ATOM 493 N N . ASP A 1 68 ? -10.971 -2.335 -1.084 1.00 91.31 68 ASP A N 1
ATOM 494 C CA . ASP A 1 68 ? -9.744 -2.917 -1.615 1.00 91.31 68 ASP A CA 1
ATOM 495 C C . ASP A 1 68 ? -8.808 -3.318 -0.462 1.00 91.31 68 ASP A C 1
ATOM 497 O O . ASP A 1 68 ? -8.060 -2.512 0.100 1.00 91.31 68 ASP A O 1
ATOM 501 N N . LEU A 1 69 ? -8.864 -4.599 -0.085 1.00 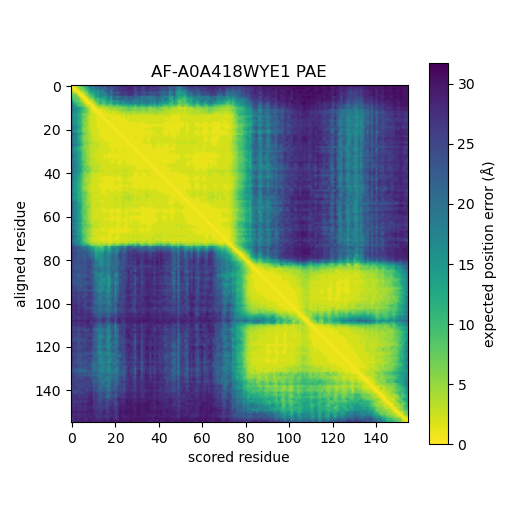91.06 69 LEU A N 1
ATOM 502 C CA . LEU A 1 69 ? -8.016 -5.155 0.970 1.00 91.06 69 LEU A CA 1
ATOM 503 C C . LEU A 1 69 ? -6.534 -5.172 0.587 1.00 91.06 69 LEU A C 1
ATOM 505 O O . LEU A 1 69 ? -5.687 -5.110 1.478 1.00 91.06 69 LEU A O 1
ATOM 509 N N . VAL A 1 70 ? -6.206 -5.239 -0.707 1.00 85.00 70 VAL A N 1
ATOM 510 C CA . VAL A 1 70 ? -4.814 -5.181 -1.160 1.00 85.00 70 VAL A CA 1
ATOM 511 C C . VAL A 1 70 ? -4.281 -3.780 -0.912 1.00 85.00 70 VAL A C 1
ATOM 513 O O . VAL A 1 70 ? -3.247 -3.649 -0.269 1.00 85.00 70 VAL A O 1
ATOM 516 N N . TYR A 1 71 ? -5.010 -2.737 -1.310 1.00 82.06 71 TYR A N 1
ATOM 517 C CA . TYR A 1 71 ? -4.641 -1.357 -0.996 1.00 82.06 71 TYR A CA 1
ATOM 518 C C . TYR A 1 71 ? -4.530 -1.123 0.517 1.00 82.06 71 TYR A C 1
ATOM 520 O O . TYR A 1 71 ? -3.538 -0.570 0.987 1.00 82.06 71 TYR A O 1
ATOM 528 N N . LEU A 1 72 ? -5.506 -1.605 1.292 1.00 86.62 72 LEU A N 1
ATOM 529 C CA . LEU A 1 72 ? -5.566 -1.412 2.741 1.00 86.62 72 LEU A CA 1
ATOM 530 C C . LEU A 1 72 ? -4.369 -2.027 3.490 1.00 86.62 72 LEU A C 1
ATOM 532 O O . LEU A 1 72 ? -3.812 -1.390 4.390 1.00 86.62 72 LEU A O 1
ATOM 536 N N . ILE A 1 73 ? -4.010 -3.268 3.140 1.00 82.56 73 ILE A N 1
ATOM 537 C CA . ILE A 1 73 ? -3.018 -4.089 3.854 1.00 82.56 73 ILE A CA 1
ATOM 538 C C . ILE A 1 73 ? -1.621 -3.928 3.252 1.00 82.56 73 ILE A C 1
ATOM 540 O O . ILE A 1 73 ? -0.631 -4.116 3.961 1.00 82.56 73 ILE A O 1
ATOM 544 N N . SER A 1 74 ? -1.519 -3.584 1.964 1.00 68.00 74 SER A N 1
ATOM 545 C CA . SER A 1 74 ? -0.231 -3.418 1.305 1.00 68.00 74 SER A CA 1
ATOM 546 C C . SER A 1 74 ? 0.555 -2.321 2.012 1.00 68.00 74 SER A C 1
ATOM 548 O O . SER A 1 74 ? 0.286 -1.122 1.904 1.00 68.00 74 SER A O 1
ATOM 550 N N . ALA A 1 75 ? 1.589 -2.756 2.729 1.00 54.88 75 ALA A N 1
ATOM 551 C CA . ALA A 1 75 ? 2.632 -1.918 3.292 1.00 54.88 75 ALA A CA 1
ATOM 552 C C . ALA A 1 75 ? 3.555 -1.372 2.188 1.00 54.88 75 ALA A C 1
ATOM 554 O O . ALA A 1 75 ? 4.753 -1.200 2.381 1.00 54.88 75 ALA A O 1
ATOM 555 N N . SER A 1 76 ? 3.017 -1.053 1.016 1.00 46.44 76 SER A N 1
ATOM 556 C CA . SER A 1 76 ? 3.611 -0.055 0.146 1.00 46.44 76 SER A CA 1
ATOM 557 C C . SER A 1 76 ? 3.354 1.268 0.841 1.00 46.44 76 SER A C 1
ATOM 559 O O . SER A 1 76 ? 2.269 1.827 0.706 1.00 46.44 76 SER A O 1
ATOM 561 N N . LYS A 1 77 ? 4.294 1.649 1.717 1.00 44.66 77 LYS A N 1
ATOM 562 C CA . LYS A 1 77 ? 4.454 2.974 2.317 1.00 44.66 77 LYS A CA 1
ATOM 563 C C . LYS A 1 77 ? 3.374 3.941 1.832 1.00 44.66 77 LYS A C 1
ATOM 565 O O . LYS A 1 77 ? 3.496 4.516 0.755 1.00 44.66 77 LYS A O 1
ATOM 570 N N . ALA A 1 78 ? 2.346 4.149 2.655 1.00 39.62 78 ALA A N 1
ATOM 571 C CA . ALA A 1 78 ? 1.629 5.413 2.637 1.00 39.62 78 ALA A CA 1
ATOM 572 C C . ALA A 1 78 ? 2.620 6.477 3.132 1.00 39.62 78 ALA A C 1
ATOM 574 O O . ALA A 1 78 ? 2.523 6.991 4.239 1.00 39.62 78 ALA A O 1
ATOM 575 N N . TYR A 1 79 ? 3.650 6.744 2.333 1.00 42.03 79 TYR A N 1
ATOM 576 C CA . TYR A 1 79 ? 4.273 8.042 2.316 1.00 42.03 79 TYR A CA 1
ATOM 577 C C . TYR A 1 79 ? 3.324 8.876 1.478 1.00 42.03 79 TYR A C 1
ATOM 579 O O . TYR A 1 79 ? 3.486 9.039 0.278 1.00 42.03 79 TYR A O 1
ATOM 587 N N . THR A 1 80 ? 2.326 9.435 2.148 1.00 42.12 80 THR A N 1
ATOM 588 C CA . THR A 1 80 ? 1.628 10.644 1.710 1.00 42.12 80 THR A CA 1
ATOM 589 C C . THR A 1 80 ? 2.560 11.861 1.826 1.00 42.12 80 THR A C 1
ATOM 591 O O . THR A 1 80 ? 2.159 12.947 2.224 1.00 42.12 80 THR A O 1
ATOM 594 N N . GLY A 1 81 ? 3.845 11.675 1.528 1.00 46.59 81 GLY A N 1
ATOM 595 C CA . GLY A 1 81 ? 4.681 12.726 1.004 1.00 46.59 81 GLY A CA 1
ATOM 596 C C . GLY A 1 81 ? 4.726 12.455 -0.483 1.00 46.59 81 GLY A C 1
ATOM 597 O O . GLY A 1 81 ? 5.496 11.603 -0.919 1.00 46.59 81 GLY A O 1
ATOM 598 N N . GLU A 1 82 ? 3.910 13.164 -1.262 1.00 55.53 82 GLU A N 1
ATOM 599 C CA . GLU A 1 82 ? 4.377 13.500 -2.603 1.00 55.53 82 GLU A CA 1
ATOM 600 C C . GLU A 1 82 ? 5.817 13.991 -2.427 1.00 55.53 82 GLU A C 1
ATOM 602 O O . GLU A 1 82 ? 6.094 14.783 -1.513 1.00 55.53 82 GLU A O 1
ATOM 607 N N . LEU A 1 83 ? 6.748 13.452 -3.218 1.00 59.34 83 LEU A N 1
ATOM 608 C CA . LEU A 1 83 ? 8.079 14.030 -3.279 1.00 59.34 83 LEU A CA 1
ATOM 609 C C . LEU A 1 83 ? 7.872 15.531 -3.467 1.00 59.34 83 LEU A C 1
ATOM 611 O O . LEU A 1 83 ? 7.148 15.944 -4.377 1.00 59.34 83 LEU A O 1
ATOM 615 N N . ARG A 1 84 ? 8.450 16.358 -2.585 1.00 70.38 84 ARG A N 1
ATOM 616 C CA . ARG A 1 84 ? 8.448 17.805 -2.840 1.00 70.38 84 ARG A CA 1
ATOM 617 C C . ARG A 1 84 ? 9.001 18.007 -4.249 1.00 70.38 84 ARG A C 1
ATOM 619 O O . ARG A 1 84 ? 9.836 17.209 -4.672 1.00 70.38 84 ARG A O 1
ATOM 626 N N . SER A 1 85 ? 8.588 19.058 -4.951 1.00 65.62 85 SER A N 1
ATOM 627 C CA . SER A 1 85 ? 9.052 19.324 -6.325 1.00 65.62 85 SER A CA 1
ATOM 628 C C . SER A 1 85 ? 10.570 19.155 -6.474 1.00 65.62 85 SER A C 1
ATOM 630 O O . SER A 1 85 ? 11.032 18.467 -7.369 1.00 65.62 85 SER A O 1
ATOM 632 N N . GLU A 1 86 ? 11.344 19.637 -5.501 1.00 74.94 86 GLU A N 1
ATOM 633 C CA . GLU A 1 86 ? 12.802 19.473 -5.459 1.00 74.94 86 GLU A CA 1
ATOM 634 C C . GLU A 1 86 ? 13.279 18.014 -5.371 1.00 74.94 86 GLU A C 1
ATOM 636 O O . GLU A 1 86 ? 14.317 17.665 -5.929 1.00 74.94 86 GLU A O 1
ATOM 641 N N . GLN A 1 87 ? 12.571 17.160 -4.631 1.00 78.44 87 GLN A N 1
ATOM 642 C CA . GLN A 1 87 ? 12.888 15.735 -4.521 1.00 78.44 87 GLN A CA 1
ATOM 643 C C . GLN A 1 87 ? 12.485 14.996 -5.801 1.00 78.44 87 GLN A C 1
ATOM 645 O O . GLN A 1 87 ? 13.236 14.145 -6.272 1.00 78.44 87 GLN A O 1
ATOM 650 N N . GLN A 1 88 ? 11.345 15.361 -6.393 1.00 78.12 88 GLN A N 1
ATOM 651 C CA . GLN A 1 88 ? 10.890 14.827 -7.676 1.00 78.12 88 GLN A CA 1
ATOM 652 C C . GLN A 1 88 ? 11.896 15.161 -8.787 1.00 78.12 88 GLN A C 1
ATOM 654 O O . GLN A 1 88 ? 12.365 14.262 -9.480 1.00 78.12 88 GLN A O 1
ATOM 659 N N . ASP A 1 89 ? 12.322 16.422 -8.878 1.00 81.56 89 ASP A N 1
ATOM 660 C CA . ASP A 1 89 ? 13.310 16.882 -9.857 1.00 81.56 89 ASP A CA 1
ATOM 661 C C . ASP A 1 89 ? 14.657 16.165 -9.695 1.00 81.56 89 ASP A C 1
ATOM 663 O O . ASP A 1 89 ? 15.327 15.846 -10.681 1.00 81.56 89 ASP A O 1
ATOM 667 N N . ARG A 1 90 ? 15.082 15.886 -8.453 1.00 85.44 90 ARG A N 1
ATOM 668 C CA . ARG A 1 90 ? 16.300 15.099 -8.197 1.00 85.44 90 ARG A CA 1
ATOM 669 C C . ARG A 1 90 ? 16.162 13.659 -8.667 1.00 85.44 90 ARG A C 1
ATOM 671 O O . ARG A 1 90 ? 17.102 13.138 -9.266 1.00 85.44 90 ARG A O 1
ATOM 678 N N . VAL A 1 91 ? 15.028 13.018 -8.392 1.00 89.88 91 VAL A N 1
ATOM 679 C CA . VAL A 1 91 ? 14.747 11.651 -8.845 1.00 89.88 91 VAL A CA 1
ATOM 680 C C . VAL A 1 91 ? 14.765 11.580 -10.364 1.00 89.88 91 VAL A C 1
ATOM 682 O O . VAL A 1 91 ? 15.441 10.719 -10.919 1.00 89.88 91 VAL A O 1
ATOM 685 N N . GLU A 1 92 ? 14.057 12.483 -11.040 1.00 91.44 92 GLU A N 1
ATOM 686 C CA . GLU A 1 92 ? 13.942 12.464 -12.499 1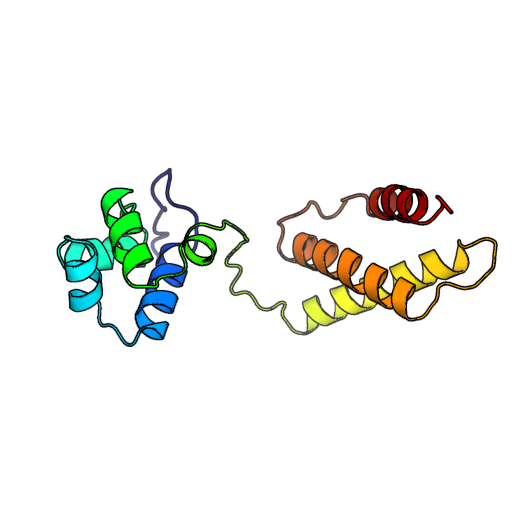.00 91.44 92 GLU A CA 1
ATOM 687 C C . GLU A 1 92 ? 15.282 12.729 -13.181 1.00 91.44 92 GLU A C 1
ATOM 689 O O . GLU A 1 92 ? 15.646 12.009 -14.111 1.00 91.44 92 GLU A O 1
ATOM 694 N N . ARG A 1 93 ? 16.063 13.688 -12.670 1.00 91.56 93 ARG A N 1
ATOM 695 C CA . ARG A 1 93 ? 17.408 13.974 -13.183 1.00 91.56 93 ARG A CA 1
ATOM 696 C C . ARG A 1 93 ? 18.334 12.769 -13.046 1.00 91.56 93 ARG A C 1
ATOM 698 O O . ARG A 1 93 ? 18.940 12.356 -14.027 1.00 91.56 93 ARG A O 1
ATOM 705 N N . ARG A 1 94 ? 18.381 12.157 -11.858 1.00 92.00 94 ARG A N 1
ATOM 706 C CA . ARG A 1 94 ? 19.207 10.965 -11.603 1.00 92.00 94 ARG A CA 1
ATOM 707 C C . ARG A 1 94 ? 18.752 9.763 -12.4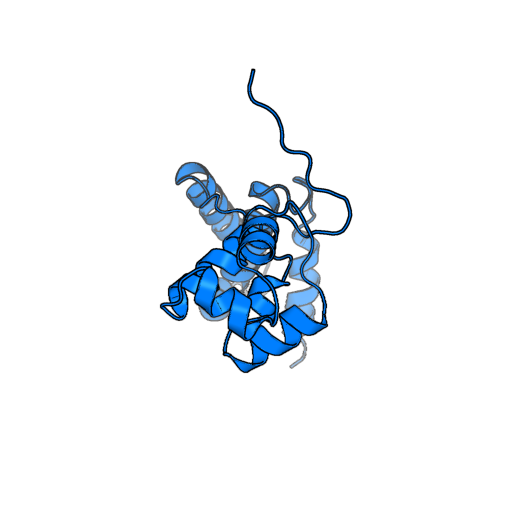29 1.00 92.00 94 ARG A C 1
ATOM 709 O O . ARG A 1 94 ? 19.584 8.986 -12.884 1.00 92.00 94 ARG A O 1
ATOM 716 N N . ALA A 1 95 ? 17.444 9.602 -12.628 1.00 91.25 95 ALA A N 1
ATOM 717 C CA . ALA A 1 95 ? 16.894 8.545 -13.468 1.00 91.25 95 ALA A CA 1
ATOM 718 C C . ALA A 1 95 ? 17.303 8.723 -14.935 1.00 91.25 95 ALA A C 1
ATOM 720 O O . ALA A 1 95 ? 17.664 7.750 -15.592 1.00 91.25 95 ALA A O 1
ATOM 721 N N . PHE A 1 96 ? 17.272 9.959 -15.434 1.00 91.69 96 PHE A N 1
ATOM 722 C CA . PHE A 1 96 ? 17.700 10.283 -16.789 1.00 91.69 96 PHE A CA 1
ATOM 723 C C . PHE A 1 96 ? 19.204 10.051 -16.982 1.00 91.69 96 PHE A C 1
ATOM 725 O O . PHE A 1 96 ? 19.588 9.321 -17.890 1.00 91.69 96 PHE A O 1
ATOM 732 N N . GLU A 1 97 ? 20.040 10.584 -16.086 1.00 90.31 97 GLU A N 1
ATOM 733 C CA . GLU A 1 97 ? 21.497 10.373 -16.094 1.00 90.31 97 GLU A CA 1
ATOM 734 C C . GLU A 1 97 ? 21.848 8.881 -16.107 1.00 90.31 97 GLU A C 1
ATOM 736 O O . GLU A 1 97 ? 22.684 8.443 -16.893 1.00 90.31 97 GLU A O 1
ATOM 741 N N . TRP A 1 98 ? 21.161 8.081 -15.289 1.00 90.38 98 TRP A N 1
ATOM 742 C CA . TRP A 1 98 ? 21.377 6.640 -15.253 1.00 90.38 98 TRP A CA 1
ATOM 743 C C . TRP A 1 98 ? 21.027 5.966 -16.585 1.00 90.38 98 TRP A C 1
ATOM 745 O O . TRP A 1 98 ? 21.787 5.127 -17.056 1.00 90.38 98 TRP A O 1
ATOM 755 N N . VAL A 1 99 ? 19.913 6.339 -17.225 1.00 89.19 99 VAL A N 1
ATOM 756 C CA . VAL A 1 99 ? 19.521 5.788 -18.536 1.00 89.19 99 VAL A CA 1
ATOM 757 C C . VAL A 1 99 ? 20.514 6.167 -19.634 1.00 89.19 99 VAL A C 1
ATOM 759 O O . VAL A 1 99 ? 20.812 5.328 -20.483 1.00 89.19 99 VAL A O 1
ATOM 762 N N . GLU A 1 100 ? 21.048 7.387 -19.615 1.00 88.00 100 GLU A N 1
ATOM 763 C CA . GLU A 1 100 ? 22.079 7.811 -20.569 1.00 88.00 100 GLU A CA 1
ATOM 764 C C . GLU A 1 100 ? 23.386 7.037 -20.352 1.00 88.00 100 GLU A C 1
ATOM 766 O O . GLU A 1 100 ? 23.921 6.480 -21.307 1.00 88.00 100 GLU A O 1
ATOM 771 N N . MET A 1 101 ? 23.822 6.853 -19.099 1.00 85.19 101 MET A N 1
ATOM 772 C CA . MET A 1 101 ? 24.957 5.972 -18.781 1.00 85.19 101 MET A CA 1
ATOM 773 C C . MET A 1 101 ? 24.734 4.539 -19.285 1.00 85.19 101 MET A C 1
ATOM 775 O O . MET A 1 101 ? 25.661 3.900 -19.780 1.00 85.19 101 MET A O 1
ATOM 779 N N . CYS A 1 102 ? 23.504 4.022 -19.182 1.00 82.00 102 CYS A N 1
ATOM 780 C CA . CYS A 1 102 ? 23.163 2.710 -19.731 1.00 82.00 102 CYS A CA 1
ATOM 781 C C . CYS A 1 102 ? 23.287 2.684 -21.258 1.00 82.00 102 CYS A C 1
ATOM 783 O O . CYS A 1 102 ? 23.754 1.697 -21.816 1.00 82.00 102 CYS A O 1
ATOM 785 N N . ALA A 1 103 ? 22.848 3.750 -21.932 1.00 83.56 103 ALA A N 1
ATOM 786 C CA . ALA A 1 103 ? 22.893 3.851 -23.386 1.00 83.56 103 ALA A CA 1
ATOM 787 C C . ALA A 1 103 ? 24.331 3.925 -23.910 1.00 83.56 103 ALA A C 1
ATOM 789 O O . ALA A 1 103 ? 24.630 3.324 -24.938 1.00 83.56 103 ALA A O 1
ATOM 790 N N . GLU A 1 104 ? 25.207 4.630 -23.195 1.00 81.44 104 GLU A N 1
ATOM 791 C CA . GLU A 1 104 ? 26.633 4.750 -23.513 1.00 81.44 104 GLU A CA 1
ATOM 792 C C . GLU A 1 104 ? 27.410 3.448 -23.271 1.00 81.44 104 GLU A C 1
ATOM 794 O O . GLU A 1 104 ? 28.391 3.176 -23.960 1.00 81.44 104 GLU A O 1
ATOM 799 N N . ALA A 1 105 ? 26.972 2.631 -22.310 1.00 77.50 105 ALA A N 1
ATOM 800 C CA . ALA A 1 105 ? 27.581 1.339 -22.006 1.00 77.50 105 ALA A CA 1
ATOM 801 C C . ALA A 1 105 ? 27.185 0.220 -22.991 1.00 77.50 105 ALA A C 1
ATOM 803 O O . ALA A 1 105 ? 27.788 -0.856 -22.960 1.00 77.50 105 ALA A O 1
ATOM 804 N N . GLU A 1 106 ? 26.185 0.446 -23.851 1.00 77.88 106 GLU A N 1
ATOM 805 C CA . GLU A 1 106 ? 25.696 -0.557 -24.797 1.00 77.88 106 GLU A CA 1
ATOM 806 C C . GLU A 1 106 ? 26.677 -0.722 -25.979 1.00 77.88 106 GLU A C 1
ATOM 808 O O . GLU A 1 106 ? 26.932 0.250 -26.695 1.00 77.88 106 GLU A O 1
ATOM 813 N N . PRO A 1 107 ? 27.195 -1.937 -26.257 1.00 69.56 107 PRO A N 1
ATOM 814 C CA . PRO A 1 107 ? 28.197 -2.165 -27.307 1.00 69.56 107 PRO A CA 1
ATOM 815 C C . PRO A 1 107 ? 27.736 -1.766 -28.717 1.00 69.56 107 PRO A C 1
ATOM 817 O O . PRO A 1 107 ? 28.547 -1.320 -29.526 1.00 69.56 107 PRO A O 1
ATOM 820 N N . ASP A 1 108 ? 26.434 -1.894 -28.988 1.00 69.88 108 ASP A N 1
ATOM 821 C CA . ASP A 1 108 ? 25.812 -1.556 -30.275 1.00 69.88 108 ASP A CA 1
ATOM 822 C C . ASP A 1 108 ? 25.326 -0.091 -30.334 1.00 69.88 108 ASP A C 1
ATOM 824 O O . ASP A 1 108 ? 24.718 0.340 -31.316 1.00 69.88 108 ASP A O 1
ATOM 828 N N . GLY A 1 109 ? 25.591 0.695 -29.281 1.00 61.75 109 GLY A N 1
ATOM 829 C CA . GLY A 1 109 ? 25.433 2.151 -29.251 1.00 61.75 109 GLY A CA 1
ATOM 830 C C . GLY A 1 109 ? 23.994 2.672 -29.279 1.00 61.75 109 GLY A C 1
ATOM 831 O O . GLY A 1 109 ? 23.781 3.874 -29.475 1.00 61.75 109 GLY A O 1
ATOM 832 N N . HIS A 1 110 ? 22.980 1.813 -29.114 1.00 72.31 110 HIS A N 1
ATOM 833 C CA . HIS A 1 110 ? 21.602 2.290 -29.118 1.00 72.31 110 HIS A CA 1
ATOM 834 C C . HIS A 1 110 ? 20.629 1.473 -28.266 1.00 72.31 110 HIS A C 1
ATOM 836 O O . HIS A 1 110 ? 20.129 0.424 -28.664 1.00 72.31 110 HIS A O 1
ATOM 842 N N . LEU A 1 111 ? 20.231 2.045 -27.129 1.00 82.38 111 LEU A N 1
ATOM 843 C CA . LEU A 1 111 ? 18.992 1.657 -26.463 1.00 82.38 111 LEU A CA 1
ATOM 844 C C . LEU A 1 111 ? 17.795 2.249 -27.210 1.00 82.38 111 LEU A C 1
ATOM 846 O O . LEU A 1 111 ? 17.721 3.466 -27.402 1.00 82.38 111 LEU A O 1
ATOM 850 N N . SER A 1 112 ? 16.833 1.398 -27.578 1.00 87.19 112 SER A N 1
ATOM 851 C CA . SER A 1 112 ? 15.567 1.839 -28.173 1.00 87.19 112 SER A CA 1
ATOM 852 C C . SER A 1 112 ? 14.796 2.774 -27.231 1.00 87.19 112 SER A C 1
ATOM 854 O O . SER A 1 112 ? 14.950 2.704 -26.009 1.00 87.19 112 SER A O 1
ATOM 856 N N . ALA A 1 113 ? 13.911 3.613 -27.776 1.00 86.81 113 ALA A N 1
ATOM 857 C CA . ALA A 1 113 ? 13.069 4.497 -26.966 1.00 86.81 113 ALA A CA 1
ATOM 858 C C . ALA A 1 113 ? 12.239 3.732 -25.913 1.00 86.81 113 ALA A C 1
ATOM 860 O O . ALA A 1 113 ? 12.092 4.202 -24.785 1.00 86.81 113 ALA A O 1
ATOM 861 N N . GLU A 1 114 ? 11.747 2.531 -26.242 1.00 84.31 114 GLU A N 1
ATOM 862 C CA . GLU A 1 114 ? 10.993 1.708 -25.289 1.00 84.31 114 GLU A CA 1
ATOM 863 C C . GLU A 1 114 ? 11.904 1.129 -24.200 1.00 84.31 114 GLU A C 1
ATOM 865 O O . GLU A 1 114 ? 11.557 1.180 -23.021 1.00 84.31 114 GLU A O 1
ATOM 870 N N . SER A 1 115 ? 13.109 0.673 -24.555 1.00 83.12 115 SER A N 1
ATOM 871 C CA . SER A 1 115 ? 14.111 0.221 -23.580 1.00 83.12 115 SER A CA 1
ATOM 872 C C . SER A 1 115 ? 14.482 1.346 -22.610 1.00 83.12 115 SER A C 1
ATOM 874 O O . SER A 1 115 ? 14.453 1.144 -21.398 1.00 83.12 115 SER A O 1
ATOM 876 N N . ARG A 1 116 ? 14.734 2.560 -23.121 1.00 89.19 116 ARG A N 1
ATOM 877 C CA . ARG A 1 116 ? 15.009 3.756 -22.304 1.00 89.19 116 ARG A CA 1
ATOM 878 C C . ARG A 1 116 ? 13.851 4.077 -21.365 1.00 89.19 116 ARG A C 1
ATOM 880 O O . ARG A 1 116 ? 14.068 4.331 -20.185 1.00 89.19 116 ARG A O 1
ATOM 887 N N . ARG A 1 117 ? 12.610 4.013 -21.857 1.00 88.19 117 ARG A N 1
ATOM 888 C CA . ARG A 1 117 ? 11.404 4.255 -21.053 1.00 88.19 117 ARG A CA 1
ATOM 889 C C . ARG A 1 117 ? 11.232 3.227 -19.933 1.00 88.19 117 ARG A C 1
ATOM 891 O O . ARG A 1 117 ? 10.835 3.595 -18.826 1.00 88.19 117 ARG A O 1
ATOM 898 N N . VAL A 1 118 ? 11.478 1.946 -20.209 1.00 84.81 118 VAL A N 1
ATOM 899 C CA . VAL A 1 118 ? 11.404 0.874 -19.204 1.00 84.81 118 VAL A CA 1
ATOM 900 C C . VAL A 1 118 ? 12.473 1.075 -18.134 1.00 84.81 118 VAL A C 1
ATOM 902 O O . VAL A 1 118 ? 12.146 1.076 -16.947 1.00 84.81 118 VAL A O 1
ATOM 905 N N . LEU A 1 119 ? 13.715 1.323 -18.551 1.00 85.94 119 LEU A N 1
ATOM 906 C CA . LEU A 1 119 ? 14.839 1.597 -17.659 1.00 85.94 119 LEU A CA 1
ATOM 907 C C . LEU A 1 119 ? 14.582 2.827 -16.782 1.00 85.94 119 LEU A C 1
ATOM 909 O O . LEU A 1 119 ? 14.723 2.737 -15.564 1.00 85.94 119 LEU A O 1
ATOM 913 N N . PHE A 1 120 ? 14.096 3.924 -17.374 1.00 90.12 120 PHE A N 1
ATOM 914 C CA . PHE A 1 120 ? 13.712 5.139 -16.655 1.00 90.12 120 PHE A CA 1
ATOM 915 C C . PHE A 1 120 ? 12.672 4.851 -15.572 1.00 90.12 120 PHE A C 1
ATOM 917 O O . PHE A 1 120 ? 12.838 5.259 -14.428 1.00 90.12 120 PHE A O 1
ATOM 924 N N . ARG A 1 121 ? 11.605 4.114 -15.907 1.00 87.44 121 ARG A N 1
ATOM 925 C CA . ARG A 1 121 ? 10.552 3.766 -14.943 1.00 87.44 121 ARG A CA 1
ATOM 926 C C . ARG A 1 121 ? 11.112 2.962 -13.771 1.00 87.44 121 ARG A C 1
ATOM 928 O O . ARG A 1 121 ? 10.823 3.286 -12.627 1.00 87.44 121 ARG A O 1
ATOM 935 N N . MET A 1 122 ? 11.930 1.951 -14.063 1.00 85.38 122 MET A N 1
ATOM 936 C CA . MET A 1 122 ? 12.525 1.087 -13.043 1.00 85.38 122 MET A CA 1
ATOM 937 C C . MET A 1 122 ? 13.428 1.867 -12.091 1.00 85.38 122 MET A C 1
ATOM 939 O O . MET A 1 122 ? 13.251 1.789 -10.876 1.00 85.38 122 MET A O 1
ATOM 943 N N . ILE A 1 123 ? 14.379 2.635 -12.627 1.00 88.88 123 ILE A N 1
ATOM 944 C CA . ILE A 1 123 ? 15.324 3.372 -11.787 1.00 88.88 123 ILE A CA 1
ATOM 945 C C . ILE A 1 123 ? 14.630 4.501 -11.024 1.00 88.88 123 ILE A C 1
ATOM 947 O O . ILE A 1 123 ? 14.947 4.734 -9.861 1.00 88.88 123 ILE A O 1
ATOM 951 N N . ARG A 1 124 ? 13.628 5.152 -11.629 1.00 89.50 124 ARG A N 1
ATOM 952 C CA . ARG A 1 124 ? 12.805 6.163 -10.963 1.00 89.50 124 ARG A CA 1
ATOM 953 C C . ARG A 1 124 ? 12.121 5.581 -9.732 1.00 89.50 124 ARG A C 1
ATOM 955 O O . ARG A 1 124 ? 12.200 6.183 -8.669 1.00 89.50 124 ARG A O 1
ATOM 962 N N . ASP A 1 125 ? 11.503 4.409 -9.843 1.00 85.62 125 ASP A N 1
ATOM 963 C CA . ASP A 1 125 ? 10.801 3.788 -8.716 1.00 85.62 125 ASP A CA 1
ATOM 964 C C . ASP A 1 125 ? 11.773 3.408 -7.575 1.00 85.62 125 ASP A C 1
ATOM 966 O O . ASP A 1 125 ? 11.430 3.545 -6.399 1.00 85.62 125 ASP A O 1
ATOM 970 N N . VAL A 1 126 ? 13.011 3.011 -7.898 1.00 86.94 126 VAL A N 1
ATOM 971 C CA . VAL A 1 126 ? 14.092 2.772 -6.917 1.00 86.94 126 VAL A CA 1
ATOM 972 C C . VAL A 1 126 ? 14.569 4.077 -6.268 1.00 86.94 126 VAL A C 1
ATOM 974 O O . VAL A 1 126 ? 14.741 4.142 -5.054 1.00 86.94 126 VAL A O 1
ATOM 977 N N . LEU A 1 127 ? 14.748 5.143 -7.045 1.00 87.75 127 LEU A N 1
ATOM 978 C CA . LEU A 1 127 ? 15.187 6.447 -6.542 1.00 87.75 127 LEU A CA 1
ATOM 979 C C . LEU A 1 127 ? 14.122 7.119 -5.665 1.00 87.75 127 LEU A C 1
ATOM 981 O O . LEU A 1 127 ? 14.468 7.713 -4.646 1.00 87.75 127 LEU A O 1
ATOM 985 N N . ILE A 1 128 ? 12.836 6.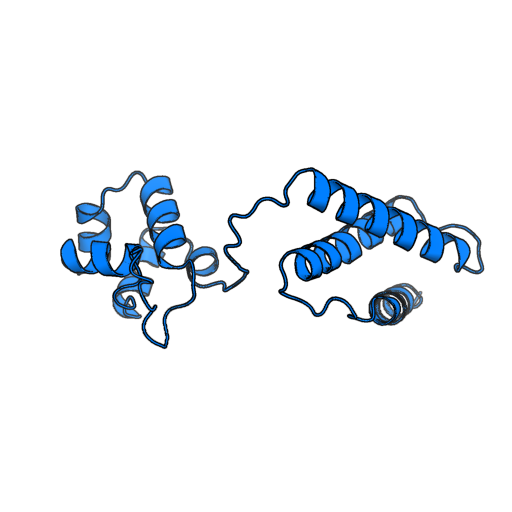963 -6.000 1.00 87.12 128 ILE A N 1
ATOM 986 C CA . ILE A 1 128 ? 11.714 7.348 -5.128 1.00 87.12 128 ILE A CA 1
ATOM 987 C C . ILE A 1 128 ? 11.833 6.604 -3.799 1.00 87.12 128 ILE A C 1
ATOM 989 O O . ILE A 1 128 ? 11.730 7.200 -2.731 1.00 87.12 128 ILE A O 1
ATOM 993 N N . GLN A 1 129 ? 12.102 5.302 -3.849 1.00 81.31 129 GLN A N 1
ATOM 994 C CA . GLN A 1 129 ? 12.284 4.501 -2.648 1.00 81.31 129 GLN A CA 1
ATOM 995 C C . GLN A 1 129 ? 13.481 4.963 -1.796 1.00 81.31 129 GLN A C 1
ATOM 997 O O . GLN A 1 129 ? 13.406 4.967 -0.568 1.00 81.31 129 GLN A O 1
ATOM 1002 N N . MET A 1 130 ? 14.570 5.414 -2.412 1.00 83.81 130 MET A N 1
ATOM 1003 C CA . MET A 1 130 ? 15.707 5.986 -1.684 1.00 83.81 130 MET A CA 1
ATOM 1004 C C . MET A 1 130 ? 15.355 7.338 -1.044 1.00 83.81 130 MET A C 1
ATOM 1006 O O . MET A 1 130 ? 15.583 7.523 0.147 1.00 83.81 130 MET A O 1
ATOM 1010 N N . GLU A 1 131 ? 14.727 8.255 -1.786 1.00 83.81 131 GLU A N 1
ATOM 1011 C CA . GLU A 1 131 ? 14.296 9.571 -1.274 1.00 83.81 131 GLU A CA 1
ATOM 1012 C C . GLU A 1 131 ? 13.264 9.466 -0.143 1.00 83.81 131 GLU A C 1
ATOM 1014 O O . GLU A 1 131 ? 13.246 10.276 0.782 1.00 83.81 131 GLU A O 1
ATOM 1019 N N . LEU A 1 132 ? 12.418 8.436 -0.176 1.00 79.06 132 LEU A N 1
ATOM 1020 C CA . LEU A 1 132 ? 11.453 8.147 0.884 1.00 79.06 132 LEU A CA 1
ATOM 1021 C C . LEU A 1 132 ? 12.064 7.326 2.039 1.00 79.06 132 LEU A C 1
ATOM 1023 O O . LEU A 1 132 ? 11.330 6.868 2.924 1.00 79.06 132 LEU A O 1
ATOM 1027 N N . GLY A 1 133 ? 13.378 7.069 2.025 1.00 78.12 133 GLY A N 1
ATOM 1028 C CA . GLY A 1 133 ? 14.093 6.286 3.039 1.00 78.12 133 GLY A CA 1
ATOM 1029 C C . GLY A 1 133 ? 13.588 4.847 3.158 1.00 78.12 133 GLY A C 1
ATOM 1030 O O . GLY A 1 133 ? 13.548 4.276 4.245 1.00 78.12 133 GLY A O 1
ATOM 1031 N N . THR A 1 134 ? 13.040 4.282 2.080 1.00 76.94 134 THR A N 1
ATOM 1032 C CA . THR A 1 134 ? 12.633 2.868 1.995 1.00 76.94 134 THR A CA 1
ATOM 1033 C C . THR A 1 134 ? 13.791 1.982 1.551 1.00 76.94 134 THR A C 1
ATOM 1035 O O . THR A 1 134 ? 13.809 0.805 1.901 1.00 76.94 134 THR A O 1
ATOM 1038 N N . LEU A 1 135 ? 14.736 2.545 0.799 1.00 77.69 135 LEU A N 1
ATOM 1039 C CA . LEU A 1 135 ? 16.001 1.923 0.439 1.00 77.69 135 LEU A CA 1
ATOM 1040 C C . LEU A 1 135 ? 17.166 2.750 0.999 1.00 77.69 135 LEU A C 1
ATOM 1042 O O . LEU A 1 135 ? 17.037 3.971 1.109 1.00 77.69 135 LEU A O 1
ATOM 1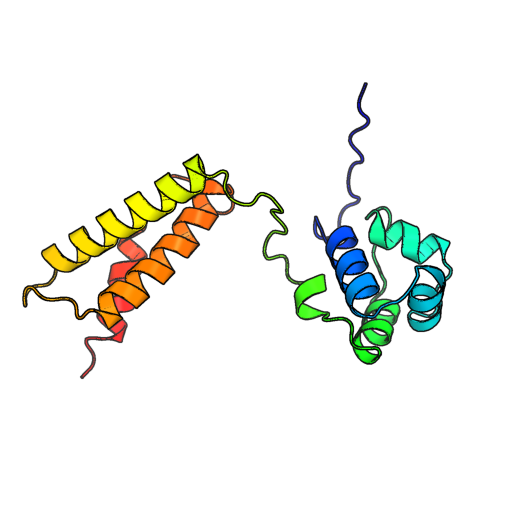046 N N . PRO A 1 136 ? 18.299 2.110 1.343 1.00 77.69 136 PRO A N 1
ATOM 1047 C CA . PRO A 1 136 ? 19.514 2.821 1.725 1.00 77.69 136 PRO A CA 1
ATOM 1048 C C . PRO A 1 136 ? 19.983 3.773 0.618 1.00 77.69 136 PRO A C 1
ATOM 1050 O O . PRO A 1 136 ? 19.916 3.434 -0.563 1.00 77.69 136 PRO A O 1
ATOM 1053 N N . GLU A 1 137 ? 20.526 4.935 0.986 1.00 72.38 137 GLU A N 1
ATOM 1054 C CA . GLU A 1 137 ? 21.047 5.927 0.027 1.00 72.38 137 GLU A CA 1
ATOM 1055 C C . GLU A 1 137 ? 22.212 5.401 -0.830 1.00 72.38 137 GLU A C 1
ATOM 1057 O O . GLU A 1 137 ? 22.480 5.921 -1.911 1.00 72.38 137 GLU A O 1
ATOM 1062 N N . ASN A 1 138 ? 22.883 4.348 -0.367 1.00 76.00 138 ASN A N 1
ATOM 1063 C CA . ASN A 1 138 ? 23.984 3.667 -1.042 1.00 76.00 138 ASN A CA 1
ATOM 1064 C C . ASN A 1 138 ? 23.552 2.370 -1.748 1.00 76.00 138 ASN A C 1
ATOM 1066 O O . ASN A 1 138 ? 24.394 1.510 -2.005 1.00 76.00 138 ASN A O 1
ATOM 1070 N N . PHE A 1 139 ? 22.255 2.189 -2.013 1.00 78.69 139 PHE A N 1
ATOM 1071 C CA . PHE A 1 139 ? 21.775 1.032 -2.757 1.00 78.69 139 PHE A CA 1
ATOM 1072 C C . PHE A 1 139 ? 22.444 0.968 -4.138 1.00 78.69 139 PHE A C 1
ATOM 1074 O O . PHE A 1 139 ? 22.385 1.921 -4.916 1.00 78.69 139 PHE A O 1
ATOM 1081 N N . ASP A 1 140 ? 23.085 -0.162 -4.433 1.00 78.25 140 ASP A N 1
ATOM 1082 C CA . ASP A 1 140 ? 23.821 -0.351 -5.677 1.00 78.25 140 ASP A CA 1
ATOM 1083 C C . ASP A 1 140 ? 22.859 -0.586 -6.852 1.00 78.25 140 ASP A C 1
ATOM 1085 O O . ASP A 1 140 ? 22.316 -1.676 -7.055 1.00 78.25 140 ASP A O 1
ATOM 1089 N N . THR A 1 141 ? 22.647 0.462 -7.646 1.00 71.56 141 THR A N 1
ATOM 1090 C CA . THR A 1 141 ? 21.765 0.436 -8.817 1.00 71.56 141 THR A CA 1
ATOM 1091 C C . THR A 1 141 ? 22.388 -0.281 -10.016 1.00 71.56 141 THR A C 1
ATOM 1093 O O . THR A 1 141 ? 21.668 -0.628 -10.954 1.00 71.56 141 THR A O 1
ATOM 1096 N N . SER A 1 142 ? 23.694 -0.580 -9.990 1.00 67.94 142 SER A N 1
ATOM 1097 C CA . SER A 1 142 ? 24.371 -1.320 -11.064 1.00 67.94 142 SER A CA 1
ATOM 1098 C C . SER A 1 142 ? 23.890 -2.775 -11.160 1.00 67.94 142 SER A C 1
ATOM 1100 O O . SER A 1 142 ? 23.815 -3.352 -12.251 1.00 67.94 142 SER A O 1
ATOM 1102 N N . LEU A 1 143 ? 23.439 -3.352 -10.039 1.00 65.44 143 LEU A N 1
ATOM 1103 C CA . LEU A 1 143 ? 22.888 -4.705 -9.997 1.00 65.44 143 LEU A CA 1
ATOM 1104 C C . LEU A 1 143 ? 21.614 -4.835 -10.852 1.00 65.44 143 LEU A C 1
ATOM 1106 O O . LEU A 1 143 ? 21.411 -5.879 -11.479 1.00 65.44 143 LEU A O 1
ATOM 1110 N N . LEU A 1 144 ? 20.796 -3.777 -10.943 1.00 65.81 144 LEU A N 1
ATOM 1111 C CA . LEU A 1 144 ? 19.576 -3.762 -11.763 1.00 65.81 144 LEU A CA 1
ATOM 1112 C C . LEU A 1 144 ? 19.877 -3.888 -13.261 1.00 65.81 144 LEU A C 1
ATOM 1114 O O . LEU A 1 144 ? 19.169 -4.624 -13.953 1.00 65.81 144 LEU A O 1
ATOM 1118 N N . MET A 1 145 ? 20.947 -3.248 -13.752 1.00 61.78 145 MET A N 1
ATOM 1119 C CA . MET A 1 145 ? 21.375 -3.390 -15.151 1.00 61.78 145 MET A CA 1
ATOM 1120 C C . MET A 1 145 ? 21.729 -4.838 -15.473 1.00 61.78 145 MET A C 1
ATOM 1122 O O . MET A 1 145 ? 21.229 -5.416 -16.439 1.00 61.78 145 MET A O 1
ATOM 1126 N N . SER A 1 146 ? 22.551 -5.452 -14.617 1.00 61.69 146 SER A N 1
ATOM 1127 C CA . SER A 1 146 ? 23.062 -6.805 -14.844 1.00 61.69 146 SER A CA 1
ATOM 1128 C C . SER A 1 146 ? 21.954 -7.865 -14.907 1.00 61.69 146 SER A C 1
ATOM 1130 O O . SER A 1 146 ? 22.101 -8.867 -15.609 1.00 61.69 146 SER A O 1
ATOM 1132 N N . GLN A 1 147 ? 20.834 -7.652 -14.207 1.00 59.62 147 GLN A N 1
ATOM 1133 C CA . GLN A 1 147 ? 19.687 -8.561 -14.227 1.00 59.62 147 GLN A CA 1
ATOM 1134 C C . GLN A 1 147 ? 18.769 -8.326 -15.436 1.00 59.62 147 GLN A C 1
ATOM 1136 O O . GLN A 1 147 ? 18.272 -9.294 -16.012 1.00 59.62 147 GLN A O 1
ATOM 1141 N N . GLN A 1 148 ? 18.576 -7.074 -15.865 1.00 60.72 148 GLN A N 1
ATOM 1142 C CA . GLN A 1 148 ? 17.697 -6.743 -16.994 1.00 60.72 148 GLN A CA 1
ATOM 1143 C C . GLN A 1 148 ? 18.336 -7.009 -18.362 1.00 60.72 148 GLN A C 1
ATOM 1145 O O . GLN A 1 148 ? 17.666 -7.541 -19.252 1.00 60.72 148 GLN A O 1
ATOM 1150 N N . MET A 1 149 ? 19.635 -6.735 -18.523 1.00 58.00 149 MET A N 1
ATOM 1151 C CA . MET A 1 149 ? 20.354 -7.034 -19.769 1.00 58.00 149 MET A CA 1
ATOM 1152 C C . MET A 1 149 ? 20.444 -8.544 -20.026 1.00 58.00 149 MET A C 1
ATOM 1154 O O . MET A 1 149 ? 20.253 -8.997 -21.152 1.00 58.00 149 MET A O 1
ATOM 1158 N N . LYS A 1 150 ? 20.613 -9.361 -18.975 1.00 55.31 150 LYS A N 1
ATOM 1159 C CA . LYS A 1 150 ? 20.563 -10.832 -19.088 1.00 55.31 150 LYS A CA 1
ATOM 1160 C C . LYS A 1 150 ? 19.185 -11.359 -19.496 1.00 55.31 150 LYS A C 1
ATOM 1162 O O . LYS A 1 150 ? 19.110 -12.407 -20.133 1.00 55.31 150 LYS A O 1
ATOM 1167 N N . ALA A 1 151 ? 18.107 -10.660 -19.136 1.00 51.53 151 ALA A N 1
ATOM 1168 C CA . ALA A 1 151 ? 16.744 -11.047 -19.500 1.00 51.53 151 ALA A CA 1
ATOM 1169 C C . ALA A 1 151 ? 16.409 -10.734 -20.970 1.00 51.53 151 ALA A C 1
ATOM 1171 O O . ALA A 1 151 ? 15.624 -11.460 -21.576 1.00 51.53 151 ALA A O 1
ATOM 1172 N N . HIS A 1 152 ? 17.027 -9.701 -21.554 1.00 48.72 152 HIS A N 1
ATOM 1173 C CA . HIS A 1 152 ? 16.811 -9.302 -22.951 1.00 48.72 152 HIS A CA 1
ATOM 1174 C C . HIS A 1 152 ? 17.860 -9.856 -23.934 1.00 48.72 152 HIS A C 1
ATOM 1176 O O . HIS A 1 152 ? 17.563 -9.967 -25.118 1.00 48.72 152 HIS A O 1
ATOM 1182 N N . GLY A 1 153 ? 19.037 -10.285 -23.461 1.00 45.31 153 GLY A N 1
ATOM 1183 C CA . GLY A 1 153 ? 20.100 -10.896 -24.276 1.00 45.31 153 GLY A CA 1
ATOM 1184 C C . GLY A 1 153 ? 19.915 -12.384 -24.618 1.00 45.31 153 GLY A C 1
ATOM 1185 O O . GLY A 1 153 ? 20.845 -13.018 -25.106 1.00 45.31 153 GLY A O 1
ATOM 1186 N N . LYS A 1 154 ? 18.743 -12.975 -24.344 1.00 41.34 154 LYS A N 1
ATOM 1187 C CA . LYS A 1 154 ? 18.370 -14.327 -24.800 1.00 41.34 154 LYS A CA 1
ATOM 1188 C C . LYS A 1 154 ? 17.401 -14.224 -25.980 1.00 41.34 154 LYS A C 1
ATOM 1190 O O . LYS A 1 154 ? 16.195 -14.411 -25.817 1.00 41.34 154 LYS A O 1
ATOM 1195 N N . ARG A 1 155 ? 17.929 -13.925 -27.162 1.00 36.88 155 ARG A N 1
ATOM 1196 C CA . ARG A 1 155 ? 17.301 -14.237 -28.449 1.00 36.88 155 ARG A CA 1
ATOM 1197 C C . ARG A 1 155 ? 18.365 -14.703 -29.421 1.00 36.88 155 ARG A C 1
ATOM 1199 O O . ARG A 1 155 ? 19.444 -14.079 -29.419 1.00 36.88 155 ARG A O 1
#

Nearest PDB structures (foldseek):
  1adr-assembly1_A  TM=8.021E-01  e=3.628E-02  Lederbergvirus P22
  2b5a-assembly1_A  TM=8.158E-01  e=1.086E-01  [Bacillus] caldolyticus
  3vk0-assembly2_B  TM=7.327E-01  e=1.086E-01  Neisseria meningitidis MC58
  6h4c-assembly1_D  TM=4.262E-01  e=4.655E-02  Staphylococcus aureus
  6jq1-assembly1_A  TM=4.745E-01  e=5.143E-02  Deinococcus geothermalis DSM 11300